Protein AF-A0A5E4RUP2-F1 (afdb_monomer_lite)

Structure (mmCIF, N/CA/C/O backbone):
data_AF-A0A5E4RUP2-F1
#
_entry.id   AF-A0A5E4RUP2-F1
#
loop_
_atom_site.group_PDB
_atom_site.id
_atom_site.type_symbol
_atom_site.label_atom_id
_atom_site.label_alt_id
_atom_site.label_comp_id
_atom_site.label_asym_id
_atom_site.label_entity_id
_atom_site.label_seq_id
_atom_site.pdbx_PDB_ins_code
_atom_site.Cartn_x
_atom_site.Cartn_y
_atom_site.Cartn_z
_atom_site.occupancy
_atom_site.B_iso_or_equiv
_atom_site.auth_seq_id
_atom_site.auth_comp_id
_atom_site.auth_asym_id
_atom_site.auth_atom_id
_atom_site.pdbx_PDB_model_num
ATOM 1 N N . MET A 1 1 ? 42.672 25.770 0.578 1.00 36.56 1 MET A N 1
ATOM 2 C CA . MET A 1 1 ? 41.475 26.254 1.302 1.00 36.56 1 MET A CA 1
ATOM 3 C C . MET A 1 1 ? 40.245 25.595 0.679 1.00 36.56 1 MET A C 1
ATOM 5 O O . MET A 1 1 ? 39.848 25.989 -0.408 1.00 36.56 1 MET A O 1
ATOM 9 N N . LYS A 1 2 ? 39.724 24.513 1.272 1.00 40.53 2 LYS A N 1
ATOM 10 C CA . LYS A 1 2 ? 38.595 23.739 0.720 1.00 40.53 2 LYS A CA 1
ATOM 11 C C . LYS A 1 2 ? 37.344 24.116 1.521 1.00 40.53 2 LYS A C 1
ATOM 13 O O . LYS A 1 2 ? 37.232 23.739 2.682 1.00 40.53 2 LYS A O 1
ATOM 18 N N . LYS A 1 3 ? 36.466 24.940 0.946 1.00 46.66 3 LYS A N 1
ATOM 19 C CA . LYS A 1 3 ? 35.189 25.310 1.572 1.00 46.66 3 LYS A CA 1
ATOM 20 C C . LYS A 1 3 ? 34.254 24.103 1.475 1.00 46.66 3 LYS A C 1
ATOM 22 O O . LYS A 1 3 ? 33.885 23.723 0.367 1.00 46.66 3 LYS A O 1
ATOM 27 N N . LEU A 1 4 ? 33.915 23.488 2.609 1.00 48.50 4 LEU A N 1
ATOM 28 C CA . LEU A 1 4 ? 32.807 22.537 2.675 1.00 48.50 4 LEU A CA 1
ATOM 29 C C . LEU A 1 4 ? 31.503 23.331 2.560 1.00 48.50 4 LEU A C 1
ATOM 31 O O . LEU A 1 4 ? 31.191 24.146 3.425 1.00 48.50 4 LEU A O 1
ATOM 35 N N . VAL A 1 5 ? 30.766 23.103 1.477 1.00 62.06 5 VAL A N 1
ATOM 36 C CA . VAL A 1 5 ? 29.398 23.594 1.303 1.00 62.06 5 VAL A CA 1
ATOM 37 C C . VAL A 1 5 ? 28.462 22.495 1.799 1.00 62.06 5 VAL A C 1
ATOM 39 O O . VAL A 1 5 ? 28.397 21.418 1.212 1.00 62.06 5 VAL A O 1
ATOM 42 N N . LEU A 1 6 ? 27.768 22.763 2.906 1.00 56.06 6 LEU A N 1
ATOM 43 C CA . LEU A 1 6 ? 26.654 21.958 3.404 1.00 56.06 6 LEU A CA 1
ATOM 44 C C . LEU A 1 6 ? 25.436 22.211 2.509 1.00 56.06 6 LEU A C 1
ATOM 46 O O . LEU A 1 6 ? 24.807 23.263 2.597 1.00 56.06 6 LEU A O 1
ATOM 50 N N . ILE A 1 7 ? 25.114 21.257 1.635 1.00 62.62 7 ILE A N 1
ATOM 51 C CA . ILE A 1 7 ? 23.892 21.287 0.826 1.00 62.62 7 ILE A CA 1
ATOM 52 C C . ILE A 1 7 ? 22.800 20.568 1.624 1.00 62.62 7 ILE A C 1
ATOM 54 O O . ILE A 1 7 ? 22.681 19.344 1.594 1.00 62.62 7 ILE A O 1
ATOM 58 N N . GLY A 1 8 ? 22.026 21.346 2.383 1.00 62.50 8 GLY A N 1
ATOM 59 C CA . GLY A 1 8 ? 20.770 20.890 2.973 1.00 62.50 8 GLY A CA 1
ATOM 60 C C . GLY A 1 8 ? 19.766 20.626 1.856 1.00 62.50 8 GLY A C 1
ATOM 61 O O . GLY A 1 8 ? 19.397 21.545 1.128 1.00 62.50 8 GLY A O 1
ATOM 62 N N . THR A 1 9 ? 19.361 19.369 1.693 1.00 64.12 9 THR A N 1
ATOM 63 C CA . THR A 1 9 ? 18.392 18.980 0.663 1.00 64.12 9 THR A CA 1
ATOM 64 C C . THR A 1 9 ? 17.031 18.774 1.319 1.00 64.12 9 THR A C 1
ATOM 66 O O . THR A 1 9 ? 16.919 18.126 2.358 1.00 64.12 9 THR A O 1
ATOM 69 N N . LEU A 1 10 ? 16.032 19.421 0.725 1.00 60.12 10 LEU A N 1
ATOM 70 C CA . LEU A 1 10 ? 14.672 19.618 1.206 1.00 60.12 10 LEU A CA 1
ATOM 71 C C . LEU A 1 10 ? 13.974 18.302 1.590 1.00 60.12 10 LEU A C 1
ATOM 73 O O . LEU A 1 10 ? 13.977 17.336 0.828 1.00 60.12 10 LEU A O 1
ATOM 77 N N . LEU A 1 11 ? 13.300 18.311 2.744 1.00 59.31 11 LEU A N 1
ATOM 78 C CA . LEU A 1 11 ? 12.314 17.302 3.131 1.00 59.31 11 LEU A CA 1
ATOM 79 C C . LEU A 1 11 ? 11.122 17.388 2.167 1.00 59.31 11 LEU A C 1
ATOM 81 O O . LEU A 1 11 ? 10.317 18.315 2.243 1.00 59.31 11 LEU A O 1
ATOM 85 N N . LEU A 1 12 ? 11.027 16.438 1.238 1.00 54.03 12 LEU A N 1
ATOM 86 C CA . LEU A 1 12 ? 9.921 16.331 0.291 1.00 54.03 12 LEU A CA 1
ATOM 87 C C . LEU A 1 12 ? 8.707 15.712 1.009 1.00 54.03 12 LEU A C 1
ATOM 89 O O . LEU A 1 12 ? 8.566 14.491 1.082 1.00 54.03 12 LEU A O 1
ATOM 93 N N . SER A 1 13 ? 7.836 16.545 1.579 1.00 49.00 13 SER A N 1
ATOM 94 C CA . SER A 1 13 ? 6.544 16.118 2.125 1.00 49.00 13 SER A CA 1
ATOM 95 C C . SER A 1 13 ? 5.581 15.762 0.986 1.00 49.00 13 SER A C 1
ATOM 97 O O . SER A 1 13 ? 4.769 16.570 0.541 1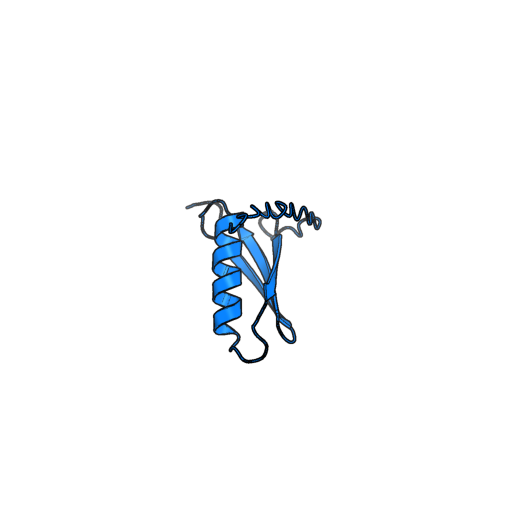.00 49.00 13 SER A O 1
ATOM 99 N N . ALA A 1 14 ? 5.665 14.523 0.501 1.00 45.19 14 ALA A N 1
ATOM 100 C CA . ALA A 1 14 ? 4.687 13.955 -0.420 1.00 45.19 14 ALA A CA 1
ATOM 101 C C . ALA A 1 14 ? 3.360 13.678 0.319 1.00 45.19 14 ALA A C 1
ATOM 103 O O . ALA A 1 14 ? 3.116 12.568 0.784 1.00 45.19 14 ALA A O 1
ATOM 104 N N . CYS A 1 15 ? 2.492 14.688 0.441 1.00 49.84 15 CYS A N 1
ATOM 105 C CA . CYS A 1 15 ? 1.098 14.503 0.857 1.00 49.84 15 CYS A CA 1
ATOM 106 C C . CYS A 1 15 ? 0.248 14.143 -0.372 1.00 49.84 15 CYS A C 1
ATOM 108 O O . CYS A 1 15 ? -0.447 14.981 -0.939 1.00 49.84 15 CYS A O 1
ATOM 110 N N . GLY A 1 16 ? 0.355 12.898 -0.835 1.00 48.97 16 GLY A N 1
ATOM 111 C CA . GLY A 1 16 ? -0.548 12.339 -1.840 1.00 48.97 16 GLY A CA 1
ATOM 112 C C . GLY A 1 16 ? -1.785 11.755 -1.164 1.00 48.97 16 GLY A C 1
ATOM 113 O O . GLY A 1 16 ? -1.852 10.549 -0.956 1.00 48.97 16 GLY A O 1
ATOM 114 N N . THR A 1 17 ? -2.751 12.589 -0.778 1.00 48.44 17 THR A N 1
ATOM 115 C CA . THR A 1 17 ? -4.032 12.124 -0.218 1.00 48.44 17 THR A CA 1
ATOM 116 C C . THR A 1 17 ? -4.970 11.716 -1.357 1.00 48.44 17 THR A C 1
ATOM 118 O O . THR A 1 17 ? -5.875 12.447 -1.746 1.00 48.44 17 THR A O 1
ATOM 121 N N . ASN A 1 18 ? -4.742 10.533 -1.930 1.00 55.72 18 ASN A N 1
ATOM 122 C CA . ASN A 1 18 ? -5.779 9.863 -2.713 1.00 55.72 18 ASN A CA 1
ATOM 123 C C . ASN A 1 18 ? -6.893 9.449 -1.741 1.00 55.72 18 ASN A C 1
ATOM 125 O O . ASN A 1 18 ? -6.595 8.883 -0.688 1.00 55.72 18 ASN A O 1
ATOM 129 N N . ALA A 1 19 ? -8.156 9.760 -2.056 1.00 49.91 19 ALA A N 1
ATOM 130 C CA . ALA A 1 19 ? -9.28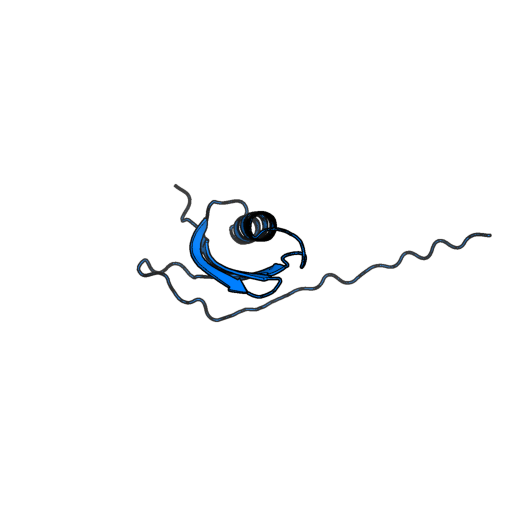5 9.334 -1.231 1.00 49.91 19 ALA A CA 1
ATOM 131 C C . ALA A 1 19 ? -9.200 7.810 -1.029 1.00 49.91 19 ALA A C 1
ATOM 133 O O . ALA A 1 19 ? -9.093 7.084 -2.023 1.00 49.91 19 AL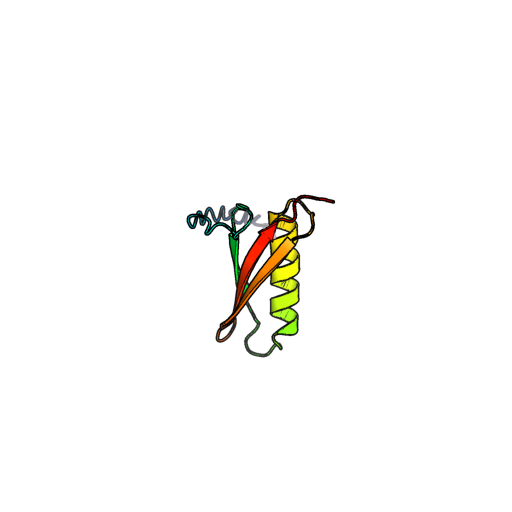A A O 1
ATOM 134 N N . PRO A 1 20 ? -9.184 7.316 0.222 1.00 59.41 20 PRO A N 1
ATOM 135 C CA . PRO A 1 20 ? -8.967 5.904 0.465 1.00 59.41 20 PRO A CA 1
ATOM 136 C C . PRO A 1 20 ? -10.148 5.133 -0.116 1.00 59.41 20 PRO A C 1
ATOM 138 O O . PRO A 1 20 ? -11.291 5.323 0.299 1.00 59.41 20 PRO A O 1
ATOM 141 N N . LEU A 1 21 ? -9.880 4.243 -1.072 1.00 69.94 21 LEU A N 1
ATOM 142 C CA . LEU A 1 21 ? -10.824 3.164 -1.342 1.00 69.94 21 LEU A CA 1
ATOM 143 C C . LEU A 1 21 ? -10.938 2.392 -0.024 1.00 69.94 21 LEU A C 1
ATOM 145 O O . LEU A 1 21 ? -9.933 2.204 0.654 1.00 69.94 21 LEU A O 1
ATOM 149 N N . PHE A 1 22 ? -12.128 2.024 0.418 1.00 78.38 22 PHE A N 1
ATOM 150 C CA . PHE A 1 22 ? -12.249 1.238 1.643 1.00 78.38 22 PHE A CA 1
ATOM 151 C C . PHE A 1 22 ? -12.229 -0.241 1.279 1.00 78.38 22 PHE A C 1
ATOM 153 O O . PHE A 1 22 ? -12.793 -0.644 0.260 1.00 78.38 22 PHE A O 1
ATOM 160 N N . THR A 1 23 ? -11.565 -1.057 2.094 1.00 80.62 23 THR A N 1
ATOM 161 C CA . THR A 1 23 ? -11.737 -2.510 2.013 1.00 80.62 23 THR A CA 1
ATOM 162 C C . THR A 1 23 ? -13.185 -2.874 2.349 1.00 80.62 23 THR A C 1
ATOM 164 O O . THR A 1 23 ? -13.905 -2.075 2.951 1.00 80.62 23 THR A O 1
ATOM 167 N N . SER A 1 24 ? -13.632 -4.087 2.012 1.00 78.31 24 SER A N 1
ATOM 168 C CA . SER A 1 24 ? -14.979 -4.553 2.384 1.00 78.31 24 SER A CA 1
ATOM 169 C C . SER A 1 24 ? -15.233 -4.498 3.900 1.00 78.31 24 SER A C 1
ATOM 171 O O . SER A 1 24 ? -16.374 -4.370 4.328 1.00 78.31 24 SER A O 1
ATOM 173 N N . ASP A 1 25 ? -14.172 -4.557 4.712 1.00 79.12 25 ASP A N 1
ATOM 174 C CA . ASP A 1 25 ? -14.194 -4.420 6.174 1.00 79.12 25 ASP A CA 1
ATOM 175 C C . ASP A 1 25 ? -13.970 -2.973 6.682 1.00 79.12 25 ASP A C 1
ATOM 177 O O . ASP A 1 25 ? -13.761 -2.736 7.877 1.00 79.12 25 ASP A O 1
ATOM 181 N N . GLY A 1 26 ? -14.017 -1.982 5.786 1.00 85.38 26 GLY A N 1
ATOM 182 C CA . GLY A 1 26 ? -14.024 -0.557 6.119 1.00 85.38 26 GLY A CA 1
ATOM 183 C C . GLY A 1 26 ? -12.663 0.039 6.486 1.00 85.38 26 GLY A C 1
ATOM 184 O O . GLY A 1 26 ? -12.618 1.133 7.051 1.00 85.38 26 GLY A O 1
ATOM 185 N N . ARG A 1 27 ? -11.540 -0.641 6.212 1.00 87.00 27 ARG A N 1
ATOM 186 C CA . ARG A 1 27 ? -10.201 -0.062 6.427 1.00 87.00 27 ARG A CA 1
ATOM 187 C C . ARG A 1 27 ? -9.864 0.895 5.289 1.00 87.00 27 ARG A C 1
ATOM 189 O O . ARG A 1 27 ? -10.129 0.559 4.133 1.00 87.00 27 ARG A O 1
ATOM 196 N N . PRO A 1 28 ? -9.256 2.058 5.579 1.00 87.25 28 PRO A N 1
ATOM 197 C CA . PRO A 1 28 ? -8.761 2.924 4.525 1.00 87.25 28 PRO A CA 1
ATOM 198 C C . PRO A 1 28 ? -7.644 2.203 3.769 1.00 87.25 28 PRO A C 1
ATOM 200 O O . PRO A 1 28 ? -6.704 1.682 4.377 1.00 87.25 28 PRO A O 1
ATOM 203 N N . THR A 1 29 ? -7.746 2.168 2.446 1.00 89.56 29 THR A N 1
ATOM 204 C CA . THR A 1 29 ? -6.654 1.691 1.599 1.00 89.56 29 THR A CA 1
ATOM 205 C C . THR A 1 29 ? -5.739 2.835 1.213 1.00 89.56 29 THR A C 1
ATOM 207 O O . THR A 1 29 ? -6.132 4.000 1.148 1.00 89.56 29 THR A O 1
ATOM 210 N N . GLN A 1 30 ? -4.493 2.475 0.958 1.00 89.25 30 GLN A N 1
ATOM 211 C CA . GLN A 1 30 ? -3.444 3.368 0.523 1.00 89.25 30 GLN A CA 1
ATOM 212 C C . GLN A 1 30 ? -2.804 2.774 -0.724 1.00 89.25 30 GLN A C 1
ATOM 214 O O . GLN A 1 30 ? -2.628 1.558 -0.825 1.00 89.25 30 GLN A O 1
ATOM 219 N N . GLN A 1 31 ? -2.459 3.636 -1.674 1.00 91.31 31 GLN A N 1
ATOM 220 C CA . GLN A 1 31 ? -1.723 3.246 -2.867 1.00 91.31 31 GLN A CA 1
ATOM 221 C C . GLN A 1 31 ? -0.329 3.857 -2.824 1.00 91.31 31 GLN A C 1
ATOM 223 O O . GLN A 1 31 ? -0.180 5.060 -2.610 1.00 91.31 31 GLN A O 1
ATOM 228 N N . ILE A 1 32 ? 0.680 3.032 -3.074 1.00 90.88 32 ILE A N 1
ATOM 229 C CA . ILE A 1 32 ? 2.062 3.466 -3.268 1.00 90.88 32 ILE A CA 1
ATOM 230 C C . ILE A 1 32 ? 2.577 2.959 -4.604 1.00 90.88 32 ILE A C 1
ATOM 232 O O . ILE A 1 32 ? 2.117 1.938 -5.110 1.00 90.88 32 ILE A O 1
ATOM 236 N N . GLN A 1 33 ? 3.544 3.674 -5.159 1.00 90.88 33 GLN A N 1
ATOM 237 C CA . GLN A 1 33 ? 4.307 3.234 -6.314 1.00 90.88 33 GLN A CA 1
ATOM 238 C C . GLN A 1 33 ? 5.784 3.212 -5.927 1.00 90.88 33 GLN A C 1
ATOM 240 O O . GLN A 1 33 ? 6.290 4.170 -5.338 1.00 90.88 33 GLN A O 1
ATOM 245 N N . CYS A 1 34 ? 6.455 2.109 -6.232 1.00 89.94 34 CYS A N 1
ATOM 246 C CA . CYS A 1 34 ? 7.851 1.880 -5.885 1.00 89.94 34 CYS A CA 1
ATOM 247 C C . CYS A 1 34 ? 8.638 1.667 -7.163 1.00 89.94 34 CYS A C 1
ATOM 249 O O . CYS A 1 34 ? 8.198 0.941 -8.055 1.00 89.94 34 CYS A O 1
ATOM 251 N N . ALA A 1 35 ? 9.793 2.312 -7.271 1.00 82.69 35 ALA A N 1
ATOM 252 C CA . ALA A 1 35 ? 10.615 2.188 -8.460 1.00 82.69 35 ALA A CA 1
ATOM 253 C C . ALA A 1 35 ? 11.208 0.775 -8.540 1.00 82.69 35 ALA A C 1
ATOM 255 O O . ALA A 1 35 ? 11.838 0.294 -7.598 1.00 82.69 35 ALA A O 1
ATOM 256 N N . ALA A 1 36 ? 11.048 0.133 -9.692 1.00 72.56 36 ALA A N 1
ATOM 257 C CA . ALA A 1 36 ? 11.868 -0.999 -10.073 1.00 72.56 36 ALA A CA 1
ATOM 258 C C . ALA A 1 36 ? 13.035 -0.435 -10.887 1.00 72.56 36 ALA A C 1
ATOM 260 O O . ALA A 1 36 ? 12.821 0.247 -11.890 1.00 72.56 36 ALA A O 1
ATOM 261 N N . ALA A 1 37 ? 14.280 -0.697 -10.489 1.00 65.44 37 ALA A N 1
ATOM 262 C CA . ALA A 1 37 ? 15.388 -0.424 -11.399 1.00 65.44 37 ALA A CA 1
ATOM 263 C C . ALA A 1 37 ? 15.127 -1.190 -12.712 1.00 65.44 37 ALA A C 1
ATOM 265 O O . ALA A 1 37 ? 14.738 -2.355 -12.663 1.00 65.44 37 ALA A O 1
ATOM 266 N N . ALA A 1 38 ? 15.308 -0.539 -13.868 1.00 58.59 38 ALA A N 1
ATOM 267 C CA . ALA A 1 38 ? 14.871 -1.014 -15.196 1.00 58.59 38 ALA A CA 1
ATOM 268 C C . ALA A 1 38 ? 15.375 -2.423 -15.591 1.00 58.59 38 ALA A C 1
ATOM 270 O O . ALA A 1 38 ? 14.901 -3.038 -16.540 1.00 58.59 38 ALA A O 1
ATOM 271 N N . ASN A 1 39 ? 16.359 -2.918 -14.856 1.00 61.41 39 ASN A N 1
ATOM 272 C CA . ASN A 1 39 ? 17.114 -4.143 -15.035 1.00 61.41 39 ASN A CA 1
ATOM 273 C C . ASN A 1 39 ? 17.062 -5.053 -13.788 1.00 61.41 39 ASN A C 1
ATOM 275 O O . ASN A 1 39 ? 17.788 -6.045 -13.719 1.00 61.41 39 ASN A O 1
ATOM 279 N N . GLN A 1 40 ? 16.225 -4.737 -12.797 1.00 56.59 40 GLN A N 1
ATOM 280 C CA . GLN A 1 40 ? 16.013 -5.551 -11.602 1.00 56.59 40 GLN A CA 1
ATOM 281 C C . GLN A 1 40 ? 14.644 -6.229 -11.639 1.00 56.59 40 GLN A C 1
ATOM 2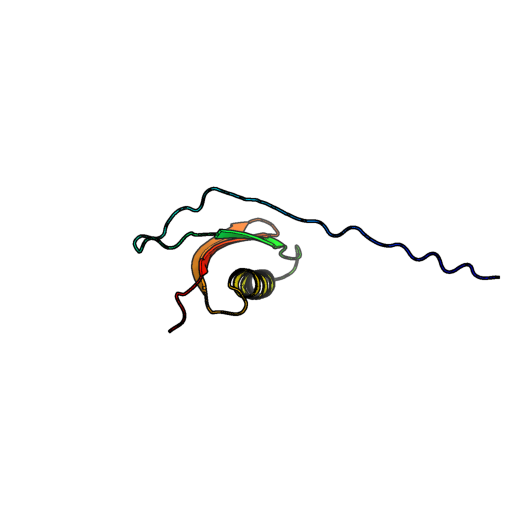83 O O . GLN A 1 40 ? 13.645 -5.636 -12.032 1.00 56.59 40 GLN A O 1
ATOM 288 N N . ARG A 1 41 ? 14.625 -7.506 -11.236 1.00 59.41 41 ARG A N 1
ATOM 289 C CA . ARG A 1 41 ? 13.401 -8.312 -11.153 1.00 59.41 41 ARG A CA 1
ATOM 290 C C . ARG A 1 41 ? 12.392 -7.650 -10.213 1.00 59.41 41 ARG A C 1
ATOM 292 O O . ARG A 1 41 ? 12.796 -7.021 -9.233 1.00 59.41 41 ARG A O 1
ATOM 299 N N . ASP A 1 42 ? 11.108 -7.926 -10.438 1.00 66.88 42 ASP A N 1
ATOM 300 C CA . ASP A 1 42 ? 9.968 -7.520 -9.598 1.00 66.88 42 ASP A CA 1
ATOM 301 C C . ASP A 1 42 ? 10.199 -7.715 -8.086 1.00 66.88 42 ASP A C 1
ATOM 303 O O . ASP A 1 42 ? 9.629 -7.009 -7.256 1.00 66.88 42 ASP A O 1
ATOM 307 N N . SER A 1 43 ? 11.089 -8.641 -7.715 1.00 74.38 43 SER A N 1
ATOM 308 C CA . SER A 1 43 ? 11.527 -8.909 -6.346 1.00 74.38 43 SER A CA 1
ATOM 309 C C . SER A 1 43 ? 12.092 -7.684 -5.612 1.00 74.38 43 SER A C 1
ATOM 311 O O . SER A 1 43 ? 11.795 -7.524 -4.434 1.00 74.38 43 SER A O 1
ATOM 313 N N . GLN A 1 44 ? 12.873 -6.810 -6.265 1.00 80.88 44 GLN A N 1
ATOM 314 C CA . GLN A 1 44 ? 13.416 -5.617 -5.592 1.00 80.88 44 GLN A CA 1
ATOM 315 C C . GLN A 1 44 ? 12.326 -4.569 -5.350 1.00 80.88 44 GLN A C 1
ATOM 317 O O . GLN A 1 44 ? 12.231 -4.011 -4.260 1.00 80.88 44 GLN A O 1
ATOM 322 N N . ALA A 1 45 ? 11.482 -4.325 -6.354 1.00 84.06 45 ALA A N 1
ATOM 323 C CA . ALA A 1 45 ? 10.376 -3.383 -6.227 1.00 84.06 45 ALA A CA 1
ATOM 324 C C . ALA A 1 45 ? 9.385 -3.831 -5.140 1.00 84.06 45 ALA A C 1
ATOM 326 O O . ALA A 1 45 ? 8.866 -2.994 -4.406 1.00 84.06 45 ALA A O 1
ATOM 327 N N .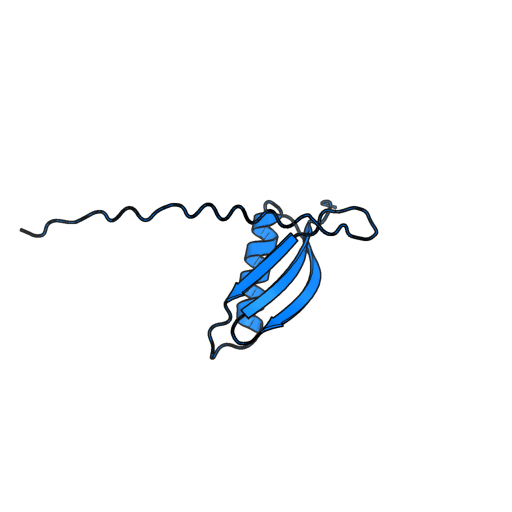 SER A 1 46 ? 9.185 -5.149 -4.979 1.00 86.44 46 SER A N 1
ATOM 328 C CA . SER A 1 46 ? 8.425 -5.700 -3.852 1.00 86.44 46 SER A CA 1
ATOM 329 C C . SER A 1 46 ? 9.066 -5.337 -2.516 1.00 86.44 46 SER A C 1
ATOM 331 O O . SER A 1 46 ? 8.362 -4.828 -1.658 1.00 86.44 46 SER A O 1
ATOM 333 N N . LEU A 1 47 ? 10.379 -5.530 -2.341 1.00 88.94 47 LEU A N 1
ATOM 334 C CA . LEU A 1 47 ? 11.064 -5.215 -1.079 1.00 88.94 47 LEU A CA 1
ATOM 335 C C . LEU A 1 47 ? 10.926 -3.733 -0.694 1.00 88.94 47 LEU A C 1
ATOM 337 O O . LEU A 1 47 ? 10.654 -3.433 0.469 1.00 88.94 47 LEU A O 1
ATOM 341 N N . ASP A 1 48 ? 11.065 -2.818 -1.659 1.00 89.75 48 ASP A N 1
ATOM 342 C CA . ASP A 1 48 ? 10.866 -1.382 -1.420 1.00 89.75 48 ASP A CA 1
ATOM 343 C C . ASP A 1 48 ? 9.412 -1.082 -1.028 1.00 89.75 48 ASP A C 1
ATOM 345 O O . ASP A 1 48 ? 9.157 -0.447 -0.003 1.00 89.75 48 ASP A O 1
ATOM 349 N N . CYS A 1 49 ? 8.443 -1.616 -1.776 1.00 92.31 49 CYS A N 1
ATOM 350 C CA . CYS A 1 49 ? 7.033 -1.456 -1.438 1.00 92.31 49 CYS A CA 1
ATOM 351 C C . CYS A 1 49 ? 6.672 -2.034 -0.078 1.00 92.31 49 CYS A C 1
ATOM 353 O O . CYS A 1 49 ? 5.917 -1.412 0.664 1.00 92.31 49 CYS A O 1
ATOM 355 N N . ASP A 1 50 ? 7.225 -3.188 0.273 1.00 92.00 50 ASP A N 1
ATOM 356 C CA . ASP A 1 50 ? 6.926 -3.866 1.523 1.00 92.00 50 ASP A CA 1
ATOM 357 C C . ASP A 1 50 ? 7.489 -3.072 2.717 1.00 92.00 50 ASP A C 1
ATOM 359 O O . ASP A 1 50 ? 6.820 -2.935 3.746 1.00 92.00 50 ASP A O 1
ATOM 363 N N . ALA A 1 51 ? 8.684 -2.487 2.570 1.00 92.44 51 ALA A N 1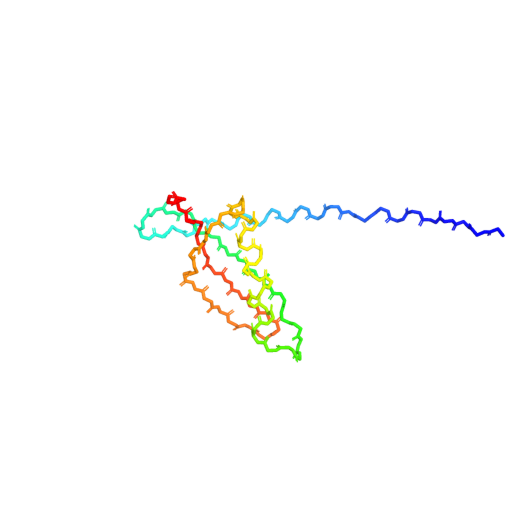
ATOM 364 C CA . ALA A 1 51 ? 9.281 -1.599 3.567 1.00 92.44 51 ALA A CA 1
ATOM 365 C C . ALA A 1 51 ? 8.480 -0.296 3.735 1.00 92.44 51 ALA A C 1
ATOM 367 O O . ALA A 1 51 ? 8.244 0.159 4.858 1.00 92.44 51 ALA A O 1
ATOM 368 N N . ARG A 1 52 ? 8.021 0.293 2.626 1.00 92.69 52 ARG A N 1
ATOM 369 C CA . ARG A 1 52 ? 7.223 1.527 2.631 1.00 92.69 52 ARG A CA 1
ATOM 370 C C . ARG A 1 52 ? 5.807 1.318 3.156 1.00 92.69 52 ARG A C 1
ATOM 372 O O . ARG A 1 52 ? 5.310 2.153 3.903 1.00 92.69 52 ARG A O 1
ATOM 379 N N . ALA A 1 53 ? 5.157 0.212 2.811 1.00 92.88 53 ALA A N 1
ATOM 380 C CA . ALA A 1 53 ? 3.841 -0.125 3.344 1.00 92.88 53 ALA A CA 1
ATOM 381 C C . ALA A 1 53 ? 3.906 -0.314 4.868 1.00 92.88 53 ALA A C 1
ATOM 383 O O . ALA A 1 53 ? 3.096 0.260 5.593 1.00 92.88 53 ALA A O 1
ATOM 384 N N . ARG A 1 54 ? 4.937 -1.013 5.369 1.00 92.62 54 ARG A N 1
ATOM 385 C CA . ARG A 1 54 ? 5.216 -1.130 6.811 1.00 92.62 54 ARG A CA 1
ATOM 386 C C . ARG A 1 54 ? 5.393 0.220 7.490 1.00 92.62 54 ARG A C 1
ATOM 388 O O . ARG A 1 54 ? 4.796 0.450 8.538 1.00 92.62 54 ARG A O 1
ATOM 395 N N . SER A 1 55 ? 6.190 1.122 6.916 1.00 91.88 55 SER A N 1
ATOM 396 C CA . SER A 1 55 ? 6.411 2.440 7.524 1.00 91.88 55 SER A CA 1
ATOM 397 C C . SER A 1 55 ? 5.135 3.290 7.549 1.00 91.88 55 SER A C 1
ATOM 399 O O . SER A 1 55 ? 4.859 3.935 8.559 1.00 91.88 55 SER A O 1
ATOM 401 N N . LEU A 1 56 ? 4.307 3.216 6.502 1.00 90.88 56 LEU A N 1
ATOM 402 C CA . LEU A 1 56 ? 2.991 3.866 6.444 1.00 90.88 56 LEU A CA 1
ATOM 403 C C . LEU A 1 56 ? 1.977 3.267 7.428 1.00 90.88 56 LEU A C 1
ATOM 405 O O . LEU A 1 56 ? 1.038 3.951 7.828 1.00 90.88 56 LEU A O 1
ATOM 409 N N . CYS A 1 57 ? 2.188 2.024 7.861 1.00 91.88 57 CYS A N 1
ATOM 410 C CA . CYS A 1 57 ? 1.422 1.374 8.923 1.00 91.88 57 CYS A CA 1
ATOM 411 C C . CYS A 1 57 ? 2.069 1.505 10.311 1.00 91.88 57 CYS A C 1
ATOM 413 O O . CYS A 1 57 ? 1.760 0.727 11.211 1.00 91.88 57 CYS A O 1
ATOM 415 N N . GLY A 1 58 ? 2.981 2.465 10.503 1.00 90.50 58 GLY A N 1
ATOM 416 C CA . GLY A 1 58 ? 3.623 2.710 11.798 1.00 90.50 58 GLY A CA 1
ATOM 417 C C . GLY A 1 58 ? 4.529 1.568 12.271 1.00 90.50 58 GLY A C 1
ATOM 418 O O . GLY A 1 58 ? 4.749 1.419 13.468 1.00 90.50 58 GLY A O 1
ATOM 419 N N . GLY A 1 59 ? 5.030 0.743 11.347 1.00 88.12 59 GLY A N 1
ATOM 420 C CA . GLY A 1 59 ? 5.808 -0.465 11.633 1.00 88.12 59 GLY A CA 1
ATOM 421 C C . GLY A 1 59 ? 4.969 -1.738 11.799 1.00 88.12 59 GLY A C 1
ATOM 422 O O . GLY A 1 59 ? 5.549 -2.811 11.952 1.00 88.12 59 GLY A O 1
ATOM 423 N N . GLY A 1 60 ? 3.636 -1.638 11.747 1.00 88.69 60 GLY A N 1
ATOM 424 C CA . GLY A 1 60 ? 2.726 -2.781 11.804 1.00 88.69 60 GLY A CA 1
ATOM 425 C C . GLY A 1 60 ? 2.614 -3.557 10.490 1.00 88.69 60 GLY A C 1
ATOM 426 O O . GLY A 1 60 ? 3.132 -3.155 9.443 1.00 88.69 60 GLY A O 1
ATOM 427 N N . ASP A 1 61 ? 1.905 -4.684 10.548 1.00 91.44 61 ASP A N 1
ATOM 428 C CA . ASP A 1 61 ? 1.587 -5.481 9.367 1.00 91.44 61 ASP A CA 1
ATOM 429 C C . ASP A 1 61 ? 0.570 -4.786 8.456 1.00 91.44 61 ASP A C 1
ATOM 431 O O . ASP A 1 61 ? -0.209 -3.919 8.864 1.00 91.44 61 ASP A O 1
ATOM 435 N N . TYR A 1 62 ? 0.566 -5.195 7.192 1.00 92.12 62 TYR A N 1
ATOM 436 C CA . TYR A 1 62 ? -0.337 -4.688 6.171 1.00 92.12 62 TYR A CA 1
ATOM 437 C C . TYR A 1 62 ? -0.776 -5.820 5.247 1.00 92.12 62 TYR A C 1
ATOM 439 O O . TYR A 1 62 ? -0.078 -6.816 5.058 1.00 92.12 62 TYR A O 1
ATOM 447 N N . GLU A 1 63 ? -1.944 -5.642 4.650 1.00 91.25 63 GLU A N 1
ATOM 448 C CA . GLU A 1 63 ? -2.510 -6.551 3.668 1.00 91.25 63 GLU A CA 1
ATOM 449 C C . GLU A 1 63 ? -2.416 -5.913 2.285 1.00 91.25 63 GLU A C 1
ATOM 451 O O . GLU A 1 63 ? -2.881 -4.792 2.073 1.00 91.25 63 GLU A O 1
ATOM 456 N N . THR A 1 64 ? -1.825 -6.632 1.335 1.00 91.44 64 THR A N 1
ATOM 457 C CA . THR A 1 64 ? -1.807 -6.221 -0.069 1.00 91.44 64 THR A CA 1
ATOM 458 C C . THR A 1 64 ? -3.109 -6.637 -0.741 1.00 91.44 64 THR A C 1
ATOM 460 O O . THR A 1 64 ? -3.409 -7.822 -0.831 1.00 91.44 64 THR A O 1
ATOM 463 N N . LEU A 1 65 ? -3.842 -5.667 -1.277 1.00 90.25 65 LEU A N 1
ATOM 464 C CA . LEU A 1 65 ? -5.125 -5.875 -1.952 1.00 90.25 65 LEU A CA 1
ATOM 465 C C . LEU A 1 65 ? -4.952 -5.997 -3.464 1.00 90.25 65 LEU A C 1
ATOM 467 O O . LEU A 1 65 ? -5.662 -6.745 -4.131 1.00 90.25 65 LEU A O 1
ATOM 471 N N . ARG A 1 66 ? -4.007 -5.233 -4.020 1.00 89.94 66 ARG A N 1
ATOM 472 C CA . ARG A 1 66 ? -3.662 -5.275 -5.440 1.00 89.94 66 ARG A CA 1
ATOM 473 C C . ARG A 1 66 ? -2.187 -4.953 -5.626 1.00 89.94 66 ARG A C 1
ATOM 475 O O . ARG A 1 66 ? -1.681 -4.006 -5.033 1.00 89.94 66 ARG A O 1
ATOM 482 N N . ARG A 1 67 ? -1.527 -5.709 -6.500 1.00 89.31 67 ARG A N 1
ATOM 483 C CA . ARG A 1 67 ? -0.212 -5.381 -7.058 1.00 89.31 67 ARG A CA 1
ATOM 484 C C . ARG A 1 67 ? -0.349 -5.240 -8.562 1.00 89.31 67 ARG A C 1
ATOM 486 O O . ARG A 1 67 ? -0.879 -6.135 -9.215 1.00 89.31 67 ARG A O 1
ATOM 493 N N . THR A 1 68 ? 0.136 -4.125 -9.080 1.00 89.25 68 THR A N 1
ATOM 494 C CA . THR A 1 68 ? 0.146 -3.813 -10.503 1.00 89.25 68 THR A CA 1
ATOM 495 C C . THR A 1 68 ? 1.590 -3.513 -10.893 1.00 89.25 68 THR A C 1
ATOM 497 O O . THR A 1 68 ? 2.074 -2.418 -10.599 1.00 89.25 68 THR A O 1
ATOM 500 N N . PRO A 1 69 ? 2.315 -4.479 -11.479 1.00 86.25 69 PRO A N 1
ATOM 501 C CA . PRO A 1 69 ? 3.615 -4.196 -12.064 1.00 86.25 69 PRO A CA 1
ATOM 502 C C . PRO A 1 69 ? 3.427 -3.295 -13.291 1.00 86.25 69 PRO A C 1
ATOM 504 O O . PRO A 1 69 ? 2.569 -3.543 -14.137 1.00 86.25 69 PRO A O 1
ATOM 507 N N . GLU A 1 70 ? 4.231 -2.246 -13.372 1.00 81.06 70 GLU A N 1
ATOM 508 C CA . GLU A 1 70 ? 4.304 -1.297 -14.479 1.00 81.06 70 GLU A CA 1
ATOM 509 C C . GLU A 1 70 ? 5.755 -1.233 -14.977 1.00 81.06 70 GLU A C 1
ATOM 511 O O . GLU A 1 70 ? 6.688 -1.622 -14.273 1.00 81.06 70 GLU A O 1
ATOM 516 N N . TYR A 1 71 ? 5.984 -0.776 -16.209 1.00 79.75 71 TYR A N 1
ATOM 517 C CA . TYR A 1 71 ? 7.332 -0.733 -16.786 1.00 79.75 71 TYR A CA 1
ATOM 518 C C . TYR A 1 71 ? 8.278 0.140 -15.939 1.00 79.75 71 TYR A C 1
ATOM 520 O O . TYR A 1 71 ? 8.272 1.363 -16.048 1.00 79.75 71 TYR A O 1
ATOM 528 N N . GLY A 1 72 ? 9.103 -0.498 -15.101 1.00 79.81 72 GLY A N 1
ATOM 529 C CA . GLY A 1 72 ? 10.023 0.181 -14.182 1.00 79.81 72 GLY A CA 1
ATOM 530 C C . GLY A 1 72 ? 9.408 0.609 -12.843 1.00 79.81 72 GLY A C 1
ATOM 531 O O . GLY A 1 72 ? 10.043 1.354 -12.098 1.00 79.81 72 GLY A O 1
ATOM 532 N N . ALA A 1 73 ? 8.203 0.152 -12.499 1.00 85.31 73 ALA A N 1
ATOM 533 C CA . ALA A 1 73 ? 7.581 0.454 -11.213 1.00 85.31 73 ALA A CA 1
ATOM 534 C C . ALA A 1 73 ? 6.656 -0.669 -10.729 1.00 85.31 73 ALA A C 1
ATOM 536 O O . ALA A 1 73 ? 6.126 -1.449 -11.508 1.00 85.31 73 ALA A O 1
ATOM 537 N N . LEU A 1 74 ? 6.424 -0.735 -9.423 1.00 88.75 74 LEU A N 1
ATOM 538 C CA . LEU A 1 74 ? 5.401 -1.578 -8.823 1.00 88.75 74 LEU A CA 1
ATOM 539 C C . LEU A 1 74 ? 4.416 -0.690 -8.076 1.00 88.75 74 LEU A C 1
ATOM 541 O O . LEU A 1 74 ? 4.780 -0.030 -7.104 1.00 88.75 74 LEU A O 1
ATOM 545 N N . THR A 1 75 ? 3.167 -0.695 -8.521 1.00 90.06 75 THR A N 1
ATOM 546 C CA . THR A 1 75 ? 2.073 -0.024 -7.826 1.00 90.06 75 THR A CA 1
ATOM 547 C C . THR A 1 75 ? 1.380 -1.023 -6.903 1.00 90.06 75 THR A C 1
ATOM 549 O O . THR A 1 75 ? 0.999 -2.116 -7.326 1.00 90.06 75 THR A O 1
ATOM 552 N N . VAL A 1 76 ? 1.208 -0.666 -5.632 1.00 91.31 76 VAL A N 1
ATOM 553 C CA . VAL A 1 76 ? 0.613 -1.528 -4.605 1.00 91.31 76 VAL A CA 1
ATOM 554 C C . VAL A 1 76 ? -0.512 -0.785 -3.912 1.00 91.31 76 VAL A C 1
ATOM 556 O O . VAL A 1 76 ? -0.305 0.304 -3.383 1.00 91.31 76 VAL A O 1
ATOM 559 N N . LEU A 1 77 ? -1.695 -1.393 -3.904 1.00 91.94 77 LEU A N 1
ATOM 560 C CA . LEU A 1 77 ? -2.821 -0.989 -3.074 1.00 91.94 77 LEU A CA 1
ATOM 561 C C . LEU A 1 77 ? -2.840 -1.893 -1.844 1.00 91.94 77 LEU A C 1
ATOM 563 O O . LEU A 1 77 ? -2.907 -3.118 -1.979 1.00 91.94 77 LEU A O 1
ATOM 567 N N . PHE A 1 78 ? -2.791 -1.306 -0.658 1.00 92.19 78 PHE A N 1
ATOM 568 C CA . PHE A 1 78 ? -2.742 -2.040 0.600 1.00 92.19 78 PHE A CA 1
ATOM 569 C C . PHE A 1 78 ? -3.611 -1.380 1.668 1.00 92.19 78 PHE A C 1
ATOM 571 O O . PHE A 1 78 ? -4.000 -0.221 1.547 1.00 92.19 78 PHE A O 1
ATOM 578 N N . ALA A 1 79 ? -3.906 -2.117 2.732 1.00 92.81 79 ALA A N 1
ATOM 579 C CA . ALA A 1 79 ? -4.501 -1.580 3.949 1.00 92.81 79 ALA A CA 1
ATOM 580 C C . ALA A 1 79 ? -3.680 -2.030 5.155 1.00 92.81 79 ALA A C 1
ATOM 582 O O . ALA A 1 79 ? -3.225 -3.172 5.203 1.00 92.81 79 ALA A O 1
ATOM 583 N N . CYS A 1 80 ? -3.511 -1.152 6.141 1.00 92.50 80 CYS A N 1
ATOM 584 C CA . CYS A 1 80 ? -2.859 -1.537 7.387 1.00 92.50 80 CYS A CA 1
ATOM 585 C C . CYS A 1 80 ? -3.699 -2.577 8.123 1.00 92.50 80 CYS A C 1
ATOM 587 O O . CYS A 1 80 ? -4.930 -2.472 8.167 1.00 92.50 80 CYS A O 1
ATOM 589 N N . SER A 1 81 ? -3.032 -3.576 8.691 1.00 88.44 81 SER A N 1
ATOM 590 C CA . SER A 1 81 ? -3.692 -4.542 9.553 1.00 88.44 81 SER A CA 1
ATOM 591 C C . SER A 1 81 ? -4.137 -3.840 10.834 1.00 88.44 81 SER A C 1
ATOM 593 O O . SER A 1 81 ? -3.423 -2.995 11.381 1.00 88.44 81 SER A O 1
ATOM 595 N N . ARG A 1 82 ? -5.328 -4.181 11.329 1.00 76.06 82 ARG A N 1
ATOM 596 C CA . ARG A 1 82 ? -5.689 -3.874 12.715 1.00 76.06 82 ARG A CA 1
ATOM 597 C C . ARG A 1 82 ? -4.860 -4.843 13.544 1.00 76.06 82 ARG A C 1
ATOM 599 O O . ARG A 1 82 ? -5.156 -6.029 13.495 1.00 76.06 82 ARG A O 1
ATOM 606 N N . GLY A 1 83 ? -3.783 -4.358 14.166 1.00 63.28 83 GLY A N 1
ATOM 607 C CA . GLY A 1 83 ? -2.845 -5.196 14.917 1.00 63.28 83 GLY A CA 1
ATOM 608 C C . GLY A 1 83 ? -3.580 -6.264 15.727 1.00 63.28 83 GLY A C 1
ATOM 609 O O . GLY A 1 83 ? -4.524 -5.939 16.447 1.00 63.28 83 GLY A O 1
ATOM 610 N N . SER A 1 84 ? -3.201 -7.522 15.510 1.00 47.59 84 SER A N 1
ATOM 611 C CA . SER A 1 84 ? -3.674 -8.673 16.282 1.00 47.59 84 SER A CA 1
ATOM 612 C C . SER A 1 84 ? -3.125 -8.634 17.697 1.00 47.59 84 SER A C 1
ATOM 614 O O . SER A 1 84 ? -1.896 -8.409 17.802 1.00 47.59 84 SER A O 1
#

Secondary structure (DSSP, 8-state):
-----------------PPPPBPTT-PBEEEEEEEPPTTS-HHHHHHHHHHHHHHHTTT--EEEEEEEEETTEEEEEEEE----

pLDDT: mean 76.48, std 16.54, range [36.56, 92.88]

Organism: NCBI:txid1537710

Sequence (84 aa):
MKKLVLIGTLLLSACGTNAPLFTSDGRPTQQIQCAAAANQRDSQASLDCDARARSLCGGGDYETLRRTPEYGALTVLFACSRGS

Foldseek 3Di:
DDDDDDDDDDDPPPPPPDPFDADPVGFGKDKDKFFADQPHPPVVLVVRVLVVVCVVLVNADKAWPDWDDDRGMIMTIIGGDPHD

Radius of gyration: 16.57 Å; chains: 1; bounding box: 56×35×33 Å